Protein AF-A0A4F2E571-F1 (afdb_monomer)

Mean predicted aligned error: 3.96 Å

Sequence (99 aa):
MEQKSDRRLKENITDTAVKALDKINRLRMVAFDFIENKKHEEIGLIAQEAETIVPRIVSRDPENPDGYLHIDYTALVPYLIKAIQELNQKIEKMEKTIA

InterPro domains:
  IPR030392 Intramolecular chaperone auto-processing domain [PF13884] (5-58)
  IPR030392 Intramolecular chaperone auto-processing domain [PS51688] (5-98)

Radius of gyration: 17.76 Å; Cα contacts (8 Å, |Δi|>4): 87; chains: 1; bounding box: 45×32×54 Å

Solvent-accessible surface area (backbone atoms only — not comparable to full-atom values): 6277 Å² total; per-residue (Å²): 132,89,84,85,79,58,69,92,79,59,74,91,87,69,88,75,86,74,61,31,43,63,49,57,72,67,53,66,78,42,62,51,62,43,84,89,77,62,51,76,40,83,70,46,71,54,51,75,67,42,33,80,69,47,48,87,32,45,48,69,43,88,92,38,82,89,53,74,68,41,70,44,69,73,69,43,49,68,40,54,56,46,16,53,53,54,49,50,55,50,50,58,54,49,54,67,72,75,105

Organism: Streptococcus pneumoniae (NCBI:txid1313)

Foldseek 3Di:
DDDDDDPVVDDPDDDDPDPLLVLVVQFDWDWDADPPPRDTDRTDGDLVSNCVRPVVQWDADPVCNVDDIDGNPVVSVVSVVVSVVVVVVVVVVVVVVVD

pLDDT: mean 95.28, std 6.6, range [58.69, 98.69]

Structure (mmCIF, N/CA/C/O backbone):
data_AF-A0A4F2E571-F1
#
_entry.id   AF-A0A4F2E571-F1
#
loop_
_atom_site.group_PDB
_atom_site.id
_atom_site.type_symbol
_atom_site.label_atom_id
_atom_site.label_alt_id
_atom_site.label_comp_id
_atom_site.label_asym_id
_atom_site.label_entity_id
_atom_site.label_seq_id
_atom_site.pdbx_PDB_ins_code
_atom_site.Cartn_x
_atom_site.Cartn_y
_atom_site.Cartn_z
_atom_site.occupancy
_atom_site.B_iso_or_equiv
_atom_site.auth_seq_id
_atom_site.auth_comp_id
_atom_site.auth_asym_id
_atom_site.auth_atom_id
_atom_site.pdbx_PDB_model_num
ATOM 1 N N . MET A 1 1 ? 4.423 17.234 -8.200 1.00 58.69 1 MET A N 1
ATOM 2 C CA . MET A 1 1 ? 3.121 17.878 -8.492 1.00 58.69 1 MET A CA 1
ATOM 3 C C . MET A 1 1 ? 2.358 18.060 -7.192 1.00 58.69 1 MET A C 1
ATOM 5 O O . MET A 1 1 ? 2.439 17.191 -6.334 1.00 58.69 1 MET A O 1
ATOM 9 N N . GLU A 1 2 ? 1.653 19.177 -7.034 1.00 68.25 2 GLU A N 1
ATOM 10 C CA . GLU A 1 2 ? 0.831 19.466 -5.854 1.00 68.25 2 GLU A CA 1
ATOM 11 C C . GLU A 1 2 ? -0.462 18.629 -5.896 1.00 68.25 2 GLU A C 1
ATOM 13 O O . GLU A 1 2 ? -1.282 18.784 -6.803 1.00 68.25 2 GLU A O 1
ATOM 18 N N . GLN A 1 3 ? -0.640 17.706 -4.945 1.00 81.12 3 GLN A N 1
ATOM 19 C CA . GLN A 1 3 ? -1.848 16.879 -4.857 1.00 81.12 3 GLN A CA 1
ATOM 20 C C . GLN A 1 3 ? -2.957 17.643 -4.117 1.00 81.12 3 GLN A C 1
ATOM 22 O O . GLN A 1 3 ? -3.013 17.653 -2.887 1.00 81.12 3 GLN A O 1
ATOM 27 N N . LYS A 1 4 ? -3.860 18.295 -4.858 1.00 92.06 4 LYS A N 1
ATOM 28 C CA . LYS A 1 4 ? -5.021 18.994 -4.279 1.00 92.06 4 LYS A CA 1
ATOM 29 C C . LYS A 1 4 ? -6.064 17.976 -3.790 1.00 92.06 4 LYS A C 1
ATOM 31 O O . LYS A 1 4 ? -6.530 17.149 -4.564 1.00 92.06 4 LYS A O 1
ATOM 36 N N . SER A 1 5 ? -6.452 18.049 -2.513 1.00 93.25 5 SER A N 1
ATOM 37 C CA . SER A 1 5 ? -7.382 17.098 -1.861 1.00 93.25 5 SER A CA 1
ATOM 38 C C . SER A 1 5 ? -8.567 17.789 -1.158 1.00 93.25 5 SER A C 1
ATOM 40 O O . SER A 1 5 ? -9.234 17.196 -0.307 1.00 93.25 5 SER A O 1
ATOM 42 N N . ASP A 1 6 ? -8.840 19.047 -1.512 1.00 96.94 6 ASP A N 1
ATOM 43 C CA . ASP A 1 6 ? -9.920 19.861 -0.944 1.00 96.94 6 ASP A CA 1
ATOM 44 C C . ASP A 1 6 ? -11.303 19.231 -1.199 1.00 96.94 6 ASP A C 1
ATOM 46 O O . ASP A 1 6 ? -11.569 18.709 -2.284 1.00 96.94 6 ASP A O 1
ATOM 50 N N . ARG A 1 7 ? -12.204 19.289 -0.209 1.00 96.81 7 ARG A N 1
ATOM 51 C CA . ARG A 1 7 ? -13.574 18.758 -0.322 1.00 96.81 7 ARG A CA 1
ATOM 52 C C . ARG A 1 7 ? -14.346 19.386 -1.486 1.00 96.81 7 ARG A C 1
ATOM 54 O O . ARG A 1 7 ? -15.169 18.708 -2.084 1.00 96.81 7 ARG A O 1
ATOM 61 N N . ARG A 1 8 ? -14.075 20.649 -1.832 1.00 97.38 8 ARG A N 1
ATOM 62 C CA . ARG A 1 8 ? -14.711 21.368 -2.954 1.00 97.38 8 ARG A CA 1
ATOM 63 C C . ARG A 1 8 ? -14.374 20.775 -4.323 1.00 97.38 8 ARG A C 1
ATOM 65 O O . ARG A 1 8 ? -15.039 21.098 -5.296 1.00 97.38 8 ARG A O 1
ATOM 72 N N . LEU A 1 9 ? -13.351 19.924 -4.394 1.00 97.19 9 LEU A N 1
ATOM 73 C CA . LEU A 1 9 ? -12.924 19.226 -5.605 1.00 97.19 9 LEU A CA 1
ATOM 74 C C . LEU A 1 9 ? -13.454 17.781 -5.663 1.00 97.19 9 LEU A C 1
ATOM 76 O O . LEU A 1 9 ? -12.971 16.992 -6.470 1.00 97.19 9 LEU A O 1
ATOM 80 N N . LYS A 1 10 ? -14.379 17.398 -4.770 1.00 97.06 10 LYS A N 1
ATOM 81 C CA . LYS A 1 10 ? -14.867 16.022 -4.612 1.00 97.06 10 LYS A CA 1
ATOM 82 C C . LYS A 1 10 ? -16.394 15.989 -4.571 1.00 97.06 10 LYS A C 1
ATOM 84 O O . LYS A 1 10 ? -17.020 16.780 -3.872 1.00 97.06 10 LYS A O 1
ATOM 89 N N . GLU A 1 11 ? -16.978 15.017 -5.256 1.00 97.81 11 GLU A N 1
ATOM 90 C CA . GLU A 1 11 ? -18.413 14.716 -5.253 1.00 97.81 11 GLU A CA 1
ATOM 91 C C . GLU A 1 11 ? -18.656 13.244 -4.879 1.00 97.81 11 GLU A C 1
ATOM 93 O O . GLU A 1 11 ? -17.708 12.462 -4.807 1.00 97.81 11 GLU A O 1
ATOM 98 N N . ASN A 1 12 ? -19.911 12.866 -4.599 1.00 97.00 12 ASN A N 1
ATOM 99 C CA . ASN A 1 12 ? -20.312 11.484 -4.276 1.00 97.00 12 ASN A CA 1
ATOM 100 C C . ASN A 1 12 ? -19.500 10.830 -3.131 1.00 97.00 12 ASN A C 1
ATOM 102 O O . ASN A 1 12 ? -19.148 9.651 -3.178 1.00 97.00 12 ASN A O 1
ATOM 106 N N . ILE A 1 13 ? -19.190 11.611 -2.088 1.00 97.75 13 ILE A N 1
ATOM 107 C CA . ILE A 1 13 ? -18.352 11.185 -0.958 1.00 97.75 13 ILE A CA 1
ATOM 108 C C . ILE A 1 13 ? -19.117 10.176 -0.091 1.00 97.75 13 ILE A C 1
ATOM 110 O O . ILE A 1 13 ? -20.087 10.531 0.575 1.00 97.75 13 ILE A O 1
ATOM 114 N N . THR A 1 14 ? -18.647 8.931 -0.084 1.00 97.19 14 THR A N 1
ATOM 115 C CA . THR A 1 14 ? -19.175 7.815 0.714 1.00 97.19 14 THR A CA 1
ATOM 116 C C . THR A 1 14 ? -18.023 6.999 1.304 1.00 97.19 14 THR A C 1
ATOM 118 O O . THR A 1 14 ? -16.876 7.115 0.858 1.00 97.19 14 THR A O 1
ATOM 121 N N . ASP A 1 15 ? -18.314 6.176 2.313 1.00 96.50 15 ASP A N 1
ATOM 122 C CA . ASP A 1 15 ? -17.321 5.264 2.877 1.00 96.50 15 ASP A CA 1
ATOM 123 C C . ASP A 1 15 ? -16.860 4.242 1.835 1.00 96.50 15 ASP A C 1
ATOM 125 O O . ASP A 1 15 ? -17.653 3.621 1.127 1.00 96.50 15 ASP A O 1
ATOM 129 N N . THR A 1 16 ? -15.548 4.028 1.753 1.00 96.12 16 THR A N 1
ATOM 130 C CA . THR A 1 16 ? -14.991 3.074 0.792 1.00 96.12 16 THR A CA 1
ATOM 131 C C . THR A 1 16 ? -15.208 1.622 1.229 1.00 96.12 16 THR A C 1
ATOM 133 O O . THR A 1 16 ? -14.895 1.237 2.362 1.00 96.12 16 THR A O 1
ATOM 136 N N . ALA A 1 17 ? -15.668 0.795 0.286 1.00 96.25 17 ALA A N 1
ATOM 137 C CA . ALA A 1 17 ? -15.868 -0.645 0.456 1.00 96.25 17 ALA A CA 1
ATOM 138 C C . ALA A 1 17 ? -14.564 -1.468 0.437 1.00 96.25 17 ALA A C 1
ATOM 140 O O . ALA A 1 17 ? -14.596 -2.672 0.700 1.00 96.25 17 ALA A O 1
ATOM 141 N N . VAL A 1 18 ? -13.419 -0.844 0.128 1.00 96.75 18 VAL A N 1
ATOM 142 C CA . VAL A 1 18 ? -12.103 -1.503 0.140 1.00 96.75 18 VAL A CA 1
ATOM 143 C C . VAL A 1 18 ? -11.862 -2.155 1.504 1.00 96.75 18 VAL A C 1
ATOM 145 O O . VAL A 1 18 ? -12.103 -1.534 2.530 1.00 96.75 18 VAL A O 1
ATOM 148 N N . LYS A 1 19 ? -11.370 -3.396 1.526 1.00 97.88 19 LYS A N 1
ATOM 149 C CA . LYS A 1 19 ? -10.887 -4.067 2.743 1.00 97.88 19 LYS A CA 1
ATOM 150 C C . LYS A 1 19 ? -9.372 -3.933 2.786 1.00 97.88 19 LYS A C 1
ATOM 152 O O . LYS A 1 19 ? -8.659 -4.726 2.175 1.00 97.88 19 LYS A O 1
ATOM 157 N N . ALA A 1 20 ? -8.888 -2.848 3.382 1.00 98.06 20 ALA A N 1
ATOM 158 C CA . ALA A 1 20 ? -7.487 -2.470 3.239 1.00 98.06 20 ALA A CA 1
ATOM 159 C C . ALA A 1 20 ? -6.559 -3.381 4.047 1.00 98.06 20 ALA A C 1
ATOM 161 O O . ALA A 1 20 ? -5.528 -3.790 3.526 1.00 98.06 20 ALA A O 1
ATOM 162 N N . LEU A 1 21 ? -6.953 -3.770 5.260 1.00 98.56 21 LEU A N 1
ATOM 163 C CA . LEU A 1 21 ? -6.200 -4.705 6.091 1.00 98.56 21 LEU A CA 1
ATOM 164 C C . LEU A 1 21 ? -6.039 -6.065 5.403 1.00 98.56 21 LEU A C 1
ATOM 166 O O . LEU A 1 21 ? -4.951 -6.626 5.424 1.00 98.56 21 LEU A O 1
ATOM 170 N N . ASP A 1 22 ? -7.088 -6.568 4.742 1.00 98.25 22 ASP A N 1
ATOM 171 C CA . ASP A 1 22 ? -7.010 -7.806 3.948 1.00 98.25 22 ASP A CA 1
ATOM 172 C C . ASP A 1 22 ? -5.983 -7.688 2.815 1.00 98.25 22 ASP A C 1
ATOM 174 O O . ASP A 1 22 ? -5.113 -8.542 2.661 1.00 98.25 22 ASP A O 1
ATOM 178 N N . LYS A 1 23 ? -6.032 -6.587 2.055 1.00 97.94 23 LYS A N 1
ATOM 179 C CA . LYS A 1 23 ? -5.071 -6.336 0.975 1.00 97.94 23 LYS A CA 1
ATOM 180 C C . LYS A 1 23 ? -3.637 -6.243 1.489 1.00 97.94 23 LYS A C 1
ATOM 182 O O . LYS A 1 23 ? -2.769 -6.902 0.931 1.00 97.94 23 LYS A O 1
ATOM 187 N N . ILE A 1 24 ? -3.395 -5.459 2.540 1.00 97.62 24 ILE A N 1
ATOM 188 C CA . ILE A 1 24 ? -2.052 -5.273 3.101 1.00 97.62 24 ILE A CA 1
ATOM 189 C C . ILE A 1 24 ? -1.503 -6.591 3.659 1.00 97.62 24 ILE A C 1
ATOM 191 O O . ILE A 1 24 ? -0.360 -6.925 3.378 1.00 97.62 24 ILE A O 1
ATOM 195 N N . ASN A 1 25 ? -2.322 -7.392 4.345 1.00 98.19 25 ASN A N 1
ATOM 196 C CA . ASN A 1 25 ? -1.892 -8.687 4.886 1.00 98.19 25 ASN A CA 1
ATOM 197 C C . ASN A 1 25 ? -1.530 -9.721 3.811 1.00 98.19 25 ASN A C 1
ATOM 199 O O . ASN A 1 25 ? -0.821 -10.682 4.100 1.00 98.19 25 ASN A O 1
ATOM 203 N N . ARG A 1 2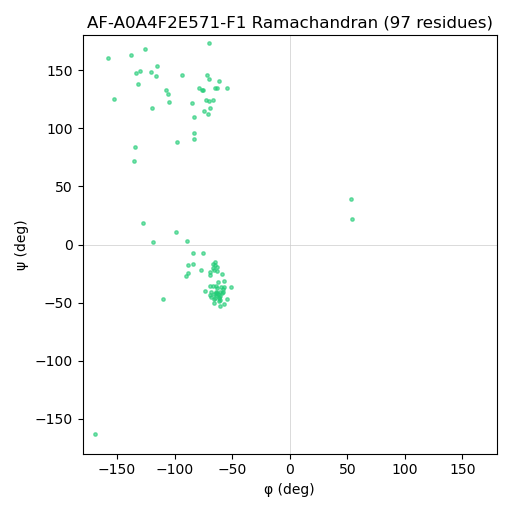6 ? -2.034 -9.560 2.584 1.00 98.25 26 ARG A N 1
ATOM 204 C CA . ARG A 1 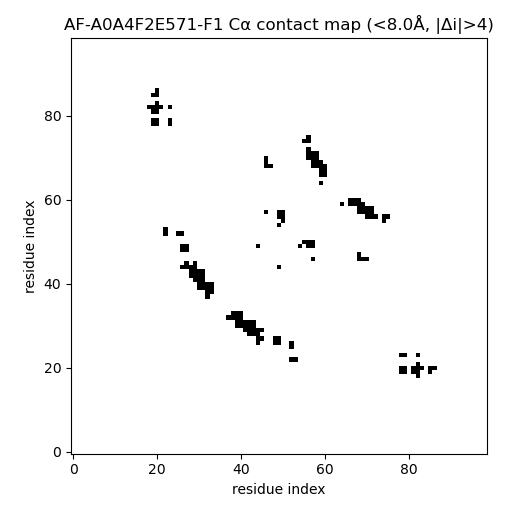26 ? -1.708 -10.439 1.456 1.00 98.25 26 ARG A CA 1
ATOM 205 C C . ARG A 1 26 ? -0.411 -10.046 0.751 1.00 98.25 26 ARG A C 1
ATOM 207 O O . ARG A 1 26 ? 0.106 -10.855 -0.014 1.00 98.25 26 ARG A O 1
ATOM 214 N N . LEU A 1 27 ? 0.093 -8.826 0.958 1.00 98.06 27 LEU A N 1
ATOM 215 C CA . LEU A 1 27 ? 1.352 -8.386 0.361 1.00 98.06 27 LEU A CA 1
ATOM 216 C C . LEU A 1 27 ? 2.514 -9.130 1.022 1.00 98.06 27 LEU A C 1
ATOM 218 O O . LEU A 1 27 ? 2.699 -9.071 2.238 1.00 98.06 27 LEU A O 1
ATOM 222 N N . ARG A 1 28 ? 3.316 -9.824 0.213 1.00 98.19 28 ARG A N 1
ATOM 223 C CA . ARG A 1 28 ? 4.510 -10.515 0.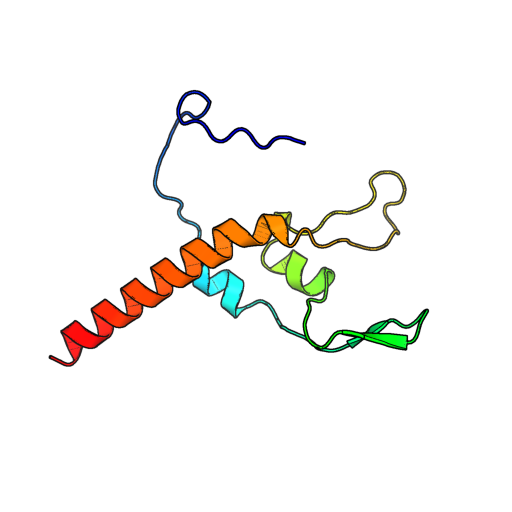694 1.00 98.19 28 ARG A CA 1
ATOM 224 C C . ARG A 1 28 ? 5.674 -9.534 0.785 1.00 98.19 28 ARG A C 1
ATOM 226 O O . ARG A 1 28 ? 6.205 -9.105 -0.235 1.00 98.19 28 ARG A O 1
ATOM 233 N N . MET A 1 29 ? 6.078 -9.215 2.011 1.00 97.81 29 MET A N 1
ATOM 234 C CA . MET A 1 29 ? 7.291 -8.437 2.262 1.00 97.81 29 MET A CA 1
ATOM 235 C C . MET A 1 29 ? 8.522 -9.324 2.072 1.00 97.81 29 MET A C 1
ATOM 237 O O . MET A 1 29 ? 8.563 -10.448 2.579 1.00 97.81 29 MET A O 1
ATOM 241 N N . VAL A 1 30 ? 9.514 -8.825 1.341 1.00 98.62 30 VAL A N 1
ATOM 242 C CA . VAL A 1 30 ? 10.749 -9.552 1.030 1.00 98.62 30 VAL A CA 1
ATOM 243 C C . VAL A 1 30 ? 11.973 -8.672 1.251 1.00 98.62 30 VAL A C 1
ATOM 245 O O . VAL A 1 30 ? 11.915 -7.469 1.009 1.00 98.62 30 VAL A O 1
ATOM 248 N N . ALA A 1 31 ? 13.076 -9.290 1.666 1.00 98.69 31 ALA A N 1
ATOM 249 C CA . ALA A 1 31 ? 14.414 -8.727 1.533 1.00 98.69 31 ALA A CA 1
ATOM 250 C C . ALA A 1 31 ? 15.038 -9.248 0.232 1.00 98.69 31 ALA A C 1
ATOM 252 O O . ALA A 1 31 ? 14.759 -10.383 -0.174 1.00 98.69 31 ALA A O 1
ATOM 253 N N . PHE A 1 32 ? 15.856 -8.444 -0.437 1.00 98.50 32 PHE A N 1
ATOM 254 C CA . PHE A 1 32 ? 16.494 -8.840 -1.691 1.00 98.50 32 PHE A CA 1
ATOM 255 C C . PHE A 1 32 ? 17.756 -8.031 -1.977 1.00 98.50 32 PHE A C 1
ATOM 257 O O . PHE A 1 32 ? 17.935 -6.926 -1.475 1.00 98.50 32 PHE A O 1
ATOM 264 N N . ASP A 1 33 ? 18.597 -8.574 -2.854 1.00 98.50 33 ASP A N 1
ATOM 265 C CA . ASP A 1 33 ? 19.727 -7.858 -3.435 1.00 98.50 33 ASP A CA 1
ATOM 266 C C . ASP A 1 33 ? 19.424 -7.529 -4.892 1.00 98.50 33 ASP A C 1
ATOM 268 O O . ASP A 1 33 ? 19.018 -8.397 -5.673 1.00 98.50 33 ASP A O 1
ATOM 272 N N . PHE A 1 34 ? 19.670 -6.288 -5.296 1.00 98.12 34 PHE A N 1
ATOM 273 C CA . PHE A 1 34 ? 19.614 -5.935 -6.709 1.00 98.12 34 PHE A CA 1
ATOM 274 C C . PHE A 1 34 ? 20.708 -6.669 -7.493 1.00 98.12 34 PHE A C 1
ATOM 276 O O . PHE A 1 34 ? 21.877 -6.693 -7.105 1.00 98.12 34 PHE A O 1
ATOM 283 N N . ILE A 1 35 ? 20.348 -7.243 -8.646 1.00 97.62 35 ILE A N 1
ATOM 284 C CA . ILE A 1 35 ? 21.294 -8.003 -9.476 1.00 97.62 35 ILE A CA 1
ATOM 285 C C . ILE A 1 35 ? 22.440 -7.109 -9.969 1.00 97.62 35 ILE A C 1
ATOM 287 O O . ILE A 1 35 ? 23.588 -7.552 -9.922 1.00 97.62 35 ILE A O 1
ATOM 291 N N . GLU A 1 36 ? 22.118 -5.883 -10.400 1.00 96.94 36 GLU A N 1
ATOM 292 C CA . GLU A 1 36 ? 23.031 -4.940 -11.062 1.00 96.94 36 GLU A CA 1
ATOM 293 C C . GLU A 1 36 ? 24.158 -4.450 -10.146 1.00 96.94 36 GLU A C 1
ATOM 295 O O . GLU A 1 36 ? 25.327 -4.515 -10.515 1.00 96.94 36 GLU A O 1
ATOM 300 N N . ASN A 1 37 ? 23.821 -3.981 -8.944 1.00 97.38 37 ASN A N 1
ATOM 301 C CA . ASN A 1 37 ? 24.770 -3.309 -8.051 1.00 97.38 37 ASN A CA 1
ATOM 302 C C . ASN A 1 37 ? 24.971 -4.031 -6.710 1.00 97.38 37 ASN A C 1
ATOM 304 O O . ASN A 1 37 ? 25.704 -3.527 -5.863 1.00 97.38 37 ASN A O 1
ATOM 308 N N . LYS A 1 38 ? 24.326 -5.190 -6.507 1.00 97.81 38 LYS A N 1
ATOM 309 C CA . LYS A 1 38 ? 24.345 -5.956 -5.246 1.00 97.81 38 LYS A CA 1
ATOM 310 C C . LYS A 1 38 ? 23.928 -5.134 -4.026 1.00 97.81 38 LYS A C 1
ATOM 312 O O . LYS A 1 38 ? 24.269 -5.484 -2.901 1.00 97.81 38 LYS A O 1
ATOM 317 N N . LYS A 1 39 ? 23.192 -4.039 -4.240 1.00 98.31 39 LYS A N 1
ATOM 318 C CA . LYS A 1 39 ? 22.622 -3.249 -3.157 1.00 98.31 39 LYS A CA 1
ATOM 319 C C . LYS A 1 39 ? 21.571 -4.098 -2.452 1.00 98.31 39 LYS A C 1
ATOM 321 O O . LYS A 1 39 ? 20.629 -4.558 -3.099 1.00 98.31 39 LYS A O 1
ATOM 326 N N . HIS A 1 40 ? 21.750 -4.258 -1.148 1.00 98.31 40 HIS A N 1
ATOM 327 C CA . HIS A 1 40 ? 20.793 -4.928 -0.286 1.00 98.31 40 HIS A CA 1
ATOM 328 C C . HIS A 1 40 ? 19.624 -4.000 0.059 1.00 98.31 40 HIS A C 1
ATOM 330 O O . HIS A 1 40 ? 19.836 -2.840 0.420 1.00 98.31 40 HIS A O 1
ATOM 336 N N . GLU A 1 41 ? 18.407 -4.527 -0.030 1.00 98.19 41 GLU A N 1
ATOM 337 C CA . GLU A 1 41 ? 17.192 -3.936 0.518 1.00 98.19 41 GLU A CA 1
ATOM 338 C C . GLU A 1 41 ? 16.586 -4.903 1.537 1.00 98.19 41 GLU A C 1
ATOM 340 O O . GLU A 1 41 ? 16.169 -6.013 1.202 1.00 98.19 41 GLU A O 1
ATOM 345 N N . GLU A 1 42 ? 16.507 -4.453 2.787 1.00 98.38 42 GLU A N 1
ATOM 346 C CA . GLU A 1 42 ? 15.994 -5.241 3.917 1.00 98.38 42 GLU A CA 1
ATOM 347 C C . GLU A 1 42 ? 14.483 -5.484 3.824 1.00 98.38 42 GLU A C 1
ATOM 349 O O . GLU A 1 42 ? 13.947 -6.437 4.391 1.00 98.38 42 GLU A O 1
ATOM 354 N N . ILE A 1 43 ? 13.763 -4.590 3.142 1.00 97.81 43 ILE A N 1
ATOM 355 C CA . ILE A 1 43 ? 12.310 -4.654 3.059 1.00 97.81 43 ILE A CA 1
ATOM 356 C C . ILE A 1 43 ? 11.786 -4.008 1.779 1.00 97.81 43 ILE A C 1
ATOM 358 O O . ILE A 1 43 ? 12.005 -2.832 1.497 1.00 97.81 43 ILE A O 1
ATOM 362 N N . GLY A 1 44 ? 11.013 -4.778 1.024 1.00 97.44 44 GLY A N 1
ATOM 363 C CA . GLY A 1 44 ? 10.301 -4.300 -0.147 1.00 97.44 44 GLY A CA 1
ATOM 364 C C . GLY A 1 44 ? 9.295 -5.319 -0.664 1.00 97.44 44 GLY A C 1
ATOM 365 O O . GLY A 1 44 ? 8.892 -6.246 0.042 1.00 97.44 44 GLY A O 1
ATOM 366 N N . LEU A 1 45 ? 8.868 -5.108 -1.904 1.00 98.19 45 LEU A N 1
ATOM 367 C CA . LEU A 1 45 ? 7.848 -5.894 -2.588 1.00 98.19 45 LEU A CA 1
ATOM 368 C C . LEU A 1 45 ? 8.348 -6.331 -3.965 1.00 98.19 45 LEU A C 1
ATOM 370 O O . LEU A 1 45 ? 9.069 -5.595 -4.638 1.00 98.19 45 LEU A O 1
ATOM 374 N N . ILE A 1 46 ? 7.874 -7.489 -4.422 1.00 98.31 46 ILE A N 1
ATOM 375 C CA . ILE A 1 46 ? 7.963 -7.881 -5.831 1.00 98.31 46 ILE A CA 1
ATOM 376 C C . ILE A 1 46 ? 6.769 -7.274 -6.572 1.00 98.31 46 ILE A C 1
ATOM 378 O O . ILE A 1 46 ? 5.617 -7.547 -6.230 1.00 98.31 46 ILE A O 1
ATOM 382 N N . ALA A 1 47 ? 7.031 -6.455 -7.594 1.00 98.00 47 ALA A N 1
ATOM 383 C CA . ALA A 1 47 ? 5.992 -5.704 -8.302 1.00 98.00 47 ALA A CA 1
ATOM 384 C C . ALA A 1 47 ? 4.912 -6.610 -8.911 1.00 98.00 47 ALA A C 1
ATOM 386 O O . ALA A 1 47 ? 3.728 -6.316 -8.792 1.00 98.00 47 ALA A O 1
ATOM 387 N N . GLN A 1 48 ? 5.306 -7.747 -9.485 1.00 98.06 48 GLN A N 1
ATOM 388 C CA . GLN A 1 48 ? 4.394 -8.728 -10.073 1.00 98.06 48 GLN A CA 1
ATOM 389 C C . GLN A 1 48 ? 3.466 -9.343 -9.017 1.00 98.06 48 GLN A C 1
ATOM 391 O O . GLN A 1 48 ? 2.276 -9.510 -9.266 1.00 98.06 48 GLN A O 1
ATOM 396 N N . GLU A 1 49 ? 3.979 -9.646 -7.821 1.00 98.44 49 GLU A N 1
ATOM 397 C CA . GLU A 1 49 ? 3.162 -10.176 -6.722 1.00 98.44 49 GLU A CA 1
ATOM 398 C C . GLU A 1 49 ? 2.183 -9.106 -6.214 1.00 98.44 49 GLU A C 1
ATOM 400 O O . GLU A 1 49 ? 0.988 -9.373 -6.057 1.00 98.44 49 GLU A O 1
ATOM 405 N N . ALA A 1 50 ? 2.668 -7.874 -6.029 1.00 98.06 50 ALA A N 1
ATOM 406 C CA . ALA A 1 50 ? 1.864 -6.748 -5.568 1.00 98.06 50 ALA A CA 1
ATOM 407 C C . ALA A 1 50 ? 0.751 -6.361 -6.561 1.00 98.06 50 ALA A C 1
ATOM 409 O O . ALA A 1 50 ? -0.361 -6.031 -6.134 1.00 98.06 50 ALA A O 1
ATOM 410 N N . GLU A 1 51 ? 1.007 -6.460 -7.871 1.00 97.38 51 GLU A N 1
ATOM 411 C CA . GLU A 1 51 ? 0.035 -6.182 -8.937 1.00 97.38 51 GLU A CA 1
ATOM 412 C C . GLU A 1 51 ? -1.213 -7.066 -8.804 1.00 97.38 51 GLU A C 1
ATOM 414 O O . GLU A 1 51 ? -2.330 -6.580 -8.961 1.00 97.38 51 GLU A O 1
ATOM 419 N N . THR A 1 52 ? -1.061 -8.335 -8.408 1.00 98.06 52 THR A N 1
ATOM 420 C CA . THR A 1 52 ? -2.206 -9.251 -8.225 1.00 98.06 52 THR A CA 1
ATOM 421 C C . THR A 1 52 ? -3.133 -8.861 -7.063 1.00 98.06 52 THR A C 1
ATOM 423 O O . THR A 1 52 ? -4.270 -9.336 -6.979 1.00 98.06 52 THR A O 1
ATOM 426 N N . ILE A 1 53 ? -2.676 -7.993 -6.154 1.00 97.75 53 ILE A N 1
ATOM 427 C CA . ILE A 1 53 ? -3.382 -7.631 -4.916 1.00 97.75 53 ILE A CA 1
ATOM 428 C C . ILE A 1 53 ? -3.898 -6.191 -4.986 1.00 97.75 53 ILE A C 1
ATOM 430 O O . ILE A 1 53 ? -5.066 -5.920 -4.658 1.00 97.75 53 ILE A O 1
ATOM 434 N N . VAL A 1 54 ? -3.046 -5.259 -5.418 1.00 96.94 54 VAL A N 1
ATOM 435 C CA . VAL A 1 54 ? -3.359 -3.831 -5.547 1.00 96.94 54 VAL A CA 1
ATOM 436 C C . VAL A 1 54 ? -2.842 -3.297 -6.893 1.00 96.94 54 VAL A C 1
ATOM 438 O O . VAL A 1 54 ? -1.906 -2.507 -6.908 1.00 96.94 54 VAL A O 1
ATOM 441 N N . PRO A 1 55 ? -3.469 -3.646 -8.036 1.00 96.12 55 PRO A N 1
ATOM 442 C CA . PRO A 1 55 ? -2.932 -3.337 -9.369 1.00 96.12 55 PRO A CA 1
ATOM 443 C C . PRO A 1 55 ? -2.549 -1.866 -9.572 1.00 96.12 55 PRO A C 1
ATOM 445 O O . PRO A 1 55 ? -1.547 -1.550 -10.195 1.00 96.12 55 PRO A O 1
ATOM 448 N N . ARG A 1 56 ? -3.325 -0.947 -8.984 1.00 94.81 56 ARG A N 1
ATOM 449 C CA . ARG A 1 56 ? -3.153 0.504 -9.132 1.00 94.81 56 ARG A CA 1
ATOM 450 C C . ARG A 1 56 ? -1.823 1.051 -8.589 1.00 94.81 56 ARG A C 1
ATOM 452 O O . ARG A 1 56 ? -1.464 2.165 -8.953 1.00 94.81 56 ARG A O 1
ATOM 459 N N . ILE A 1 57 ? -1.122 0.331 -7.710 1.00 96.00 57 ILE A N 1
ATOM 460 C CA . ILE A 1 57 ? 0.188 0.787 -7.212 1.00 96.00 57 ILE A CA 1
ATOM 461 C C . ILE A 1 57 ? 1.325 0.413 -8.160 1.00 96.00 57 ILE A C 1
ATOM 463 O O . ILE A 1 57 ? 2.453 0.816 -7.913 1.00 96.00 57 ILE A O 1
ATOM 467 N N . VAL A 1 58 ? 1.055 -0.381 -9.198 1.00 97.00 58 VAL A N 1
ATOM 468 C CA . VAL A 1 58 ? 2.066 -0.837 -10.145 1.00 97.00 58 VAL A CA 1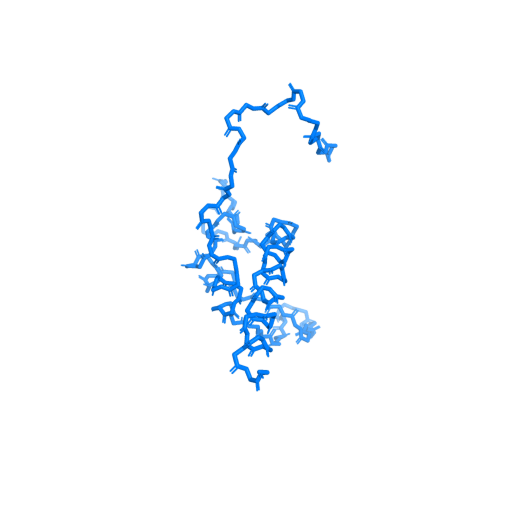
ATOM 469 C C . VAL A 1 58 ? 1.907 -0.079 -11.455 1.00 97.00 58 VAL A C 1
ATOM 471 O O . VAL A 1 58 ? 0.809 0.010 -12.005 1.00 97.00 58 VAL A O 1
ATOM 474 N N . SER A 1 59 ? 3.005 0.480 -11.951 1.00 95.06 59 SER A N 1
ATOM 475 C CA . SER A 1 59 ? 3.068 1.145 -13.248 1.00 95.06 59 SER A CA 1
ATOM 476 C C . SER A 1 59 ? 3.991 0.401 -14.209 1.00 95.06 59 SER A C 1
ATOM 478 O O . SER A 1 59 ? 4.914 -0.315 -13.811 1.00 95.06 59 SER A O 1
ATOM 480 N N . ARG A 1 60 ? 3.698 0.579 -15.497 1.00 94.19 60 ARG A N 1
ATOM 481 C CA . ARG A 1 60 ? 4.458 0.073 -16.642 1.00 94.19 60 ARG A CA 1
ATOM 482 C C . ARG A 1 60 ? 4.902 1.264 -17.471 1.00 94.19 60 ARG A C 1
ATOM 484 O O . ARG A 1 60 ? 4.181 2.262 -17.521 1.00 94.19 60 ARG A O 1
ATOM 491 N N . ASP A 1 61 ? 6.051 1.147 -18.117 1.00 91.31 61 ASP A N 1
ATOM 492 C CA . ASP A 1 61 ? 6.453 2.111 -19.131 1.00 91.31 61 ASP A CA 1
ATOM 493 C C . ASP A 1 61 ? 5.530 1.954 -20.358 1.00 91.31 61 ASP A C 1
ATOM 495 O O . ASP A 1 61 ? 5.483 0.872 -20.949 1.00 91.31 61 ASP A O 1
ATOM 499 N N . PRO A 1 62 ? 4.744 2.982 -20.730 1.00 89.38 62 PRO A N 1
ATOM 500 C CA . PRO A 1 62 ? 3.851 2.897 -21.880 1.00 89.38 62 PRO A CA 1
ATOM 501 C C . PRO A 1 62 ? 4.599 2.849 -23.220 1.00 89.38 62 PRO A C 1
ATOM 503 O O . PRO A 1 62 ? 4.036 2.356 -24.196 1.00 89.38 62 PRO A O 1
ATOM 506 N N . GLU A 1 63 ? 5.837 3.345 -23.284 1.00 93.69 63 GLU A N 1
ATOM 507 C CA . GLU A 1 63 ? 6.668 3.326 -24.495 1.00 93.69 63 GLU A CA 1
ATOM 508 C C . GLU A 1 63 ? 7.497 2.039 -24.602 1.00 93.69 63 GLU A C 1
ATOM 510 O O . GLU A 1 63 ? 7.937 1.671 -25.692 1.00 93.69 63 GLU A O 1
ATOM 515 N N . ASN A 1 64 ? 7.654 1.313 -23.490 1.00 94.06 64 ASN A N 1
ATOM 516 C CA . ASN A 1 64 ? 8.328 0.021 -23.432 1.00 94.06 64 ASN A CA 1
ATOM 517 C C . ASN A 1 64 ? 7.515 -1.002 -22.611 1.00 94.06 64 ASN A C 1
ATOM 519 O O . ASN A 1 64 ? 7.803 -1.215 -21.429 1.00 94.06 64 ASN A O 1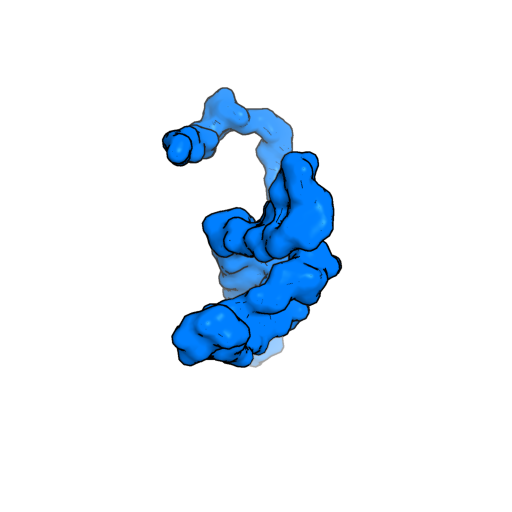
ATOM 523 N N . PRO A 1 65 ? 6.521 -1.675 -23.225 1.00 86.25 65 PRO A N 1
ATOM 524 C CA . PRO A 1 65 ? 5.667 -2.648 -22.537 1.00 86.25 65 PRO A CA 1
ATOM 525 C C . PRO A 1 65 ? 6.416 -3.827 -21.895 1.00 86.25 65 PRO A C 1
ATOM 527 O O . PRO A 1 65 ? 5.920 -4.396 -20.919 1.00 86.25 65 PRO A O 1
ATOM 530 N N . ASP A 1 66 ? 7.601 -4.164 -22.416 1.00 89.88 66 ASP A N 1
ATOM 531 C CA . ASP A 1 66 ? 8.489 -5.215 -21.899 1.00 89.88 66 ASP A CA 1
ATOM 532 C C . ASP A 1 66 ? 9.476 -4.693 -20.830 1.00 89.88 66 ASP A C 1
ATOM 534 O O . ASP A 1 66 ? 10.330 -5.433 -20.335 1.00 89.88 66 ASP A O 1
ATOM 538 N N . GLY A 1 67 ? 9.378 -3.411 -20.465 1.00 93.56 67 GLY A N 1
ATOM 539 C CA . GLY A 1 67 ? 10.191 -2.770 -19.439 1.00 93.56 67 GLY A CA 1
ATOM 540 C C . GLY A 1 67 ? 9.879 -3.235 -18.013 1.00 93.56 67 GLY A C 1
ATOM 541 O O . GLY A 1 67 ? 8.929 -3.972 -17.737 1.00 93.56 67 GLY A O 1
ATOM 542 N N . TYR A 1 68 ? 10.697 -2.778 -17.062 1.00 94.94 68 TYR A N 1
ATOM 543 C CA . TYR A 1 68 ? 10.51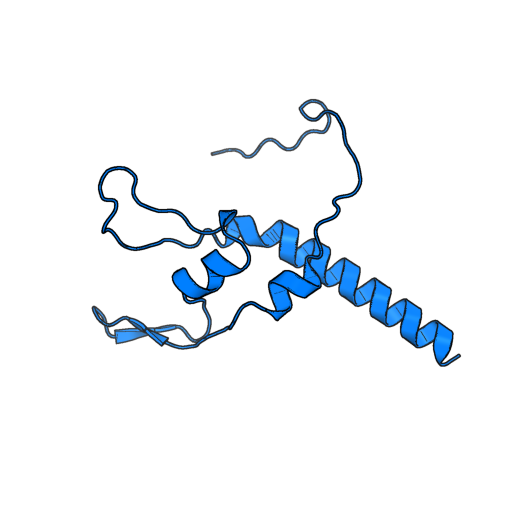9 -3.119 -15.652 1.00 94.94 68 TYR A CA 1
ATOM 544 C C . TYR A 1 68 ? 9.283 -2.448 -15.044 1.00 94.94 68 TYR A C 1
ATOM 546 O O . TYR A 1 68 ? 8.990 -1.279 -15.294 1.00 94.94 68 TYR A O 1
ATOM 554 N N . LEU A 1 69 ? 8.594 -3.187 -14.174 1.00 97.06 69 LEU A N 1
ATOM 555 C CA . LEU A 1 69 ? 7.493 -2.659 -13.372 1.00 97.06 69 LEU A CA 1
ATOM 556 C C . LEU A 1 69 ? 8.012 -1.732 -12.273 1.00 97.06 69 LEU A C 1
ATOM 558 O O . LEU A 1 69 ? 9.054 -1.995 -11.672 1.00 97.06 69 LEU A O 1
ATOM 562 N N . HIS A 1 70 ? 7.239 -0.697 -11.961 1.00 95.62 70 HIS A N 1
ATOM 563 C CA . HIS A 1 70 ? 7.495 0.195 -10.834 1.00 95.62 70 HIS A CA 1
ATOM 564 C C . HIS A 1 70 ? 6.378 0.113 -9.803 1.00 95.62 70 HIS A C 1
ATOM 566 O O . HIS A 1 70 ? 5.214 -0.034 -10.160 1.00 95.62 70 HIS A O 1
ATOM 572 N N . ILE A 1 71 ? 6.732 0.243 -8.524 1.00 96.75 71 ILE A N 1
ATOM 573 C CA . ILE A 1 71 ? 5.766 0.348 -7.426 1.00 96.75 71 ILE A CA 1
ATOM 574 C C . ILE A 1 71 ? 5.710 1.802 -6.952 1.00 96.75 71 ILE A C 1
ATOM 576 O O . ILE A 1 71 ? 6.712 2.355 -6.499 1.00 96.75 71 ILE A O 1
ATOM 580 N N . ASP A 1 72 ? 4.523 2.401 -6.989 1.00 95.94 72 ASP A N 1
ATOM 581 C CA . ASP A 1 72 ? 4.211 3.650 -6.301 1.00 95.94 72 ASP A CA 1
ATOM 582 C C . ASP A 1 72 ? 3.853 3.362 -4.836 1.00 95.94 72 ASP A C 1
ATOM 584 O O . ASP A 1 72 ? 2.695 3.142 -4.466 1.00 95.94 72 ASP A O 1
ATOM 588 N N . TYR A 1 73 ? 4.868 3.392 -3.972 1.00 95.25 73 TYR A N 1
ATOM 589 C CA . TYR A 1 73 ? 4.678 3.250 -2.528 1.00 95.25 73 TYR A CA 1
ATOM 590 C C . TYR A 1 73 ? 3.842 4.389 -1.917 1.00 95.25 73 TYR A C 1
ATOM 592 O O . TYR A 1 73 ? 3.208 4.189 -0.881 1.00 95.25 73 TYR A O 1
ATOM 600 N N . THR A 1 74 ? 3.756 5.563 -2.554 1.00 95.12 74 THR A N 1
ATOM 601 C CA . THR A 1 74 ? 2.898 6.659 -2.070 1.00 95.12 74 THR A CA 1
ATOM 602 C C . THR A 1 74 ? 1.422 6.296 -2.226 1.00 95.12 74 THR A C 1
ATOM 604 O O . THR A 1 74 ? 0.610 6.592 -1.345 1.00 95.12 74 THR A O 1
ATOM 607 N N . ALA A 1 75 ? 1.064 5.575 -3.293 1.00 94.75 75 ALA A N 1
ATOM 608 C CA . ALA A 1 75 ? -0.294 5.081 -3.505 1.00 94.75 75 ALA A CA 1
ATOM 609 C C . ALA A 1 75 ? -0.745 4.043 -2.455 1.00 94.75 75 ALA A C 1
ATOM 611 O O . ALA A 1 75 ? -1.951 3.830 -2.298 1.00 94.75 75 ALA A O 1
ATOM 612 N N . LEU A 1 76 ? 0.180 3.432 -1.700 1.00 95.81 76 LEU A N 1
ATOM 613 C CA . LEU A 1 76 ? -0.145 2.536 -0.583 1.00 95.81 76 LEU A CA 1
ATOM 614 C C . LEU A 1 76 ? -0.574 3.279 0.689 1.00 95.81 76 LEU A C 1
ATOM 616 O O . LEU A 1 76 ? -1.285 2.697 1.506 1.00 95.81 76 LEU A O 1
ATOM 620 N N . VAL A 1 77 ? -0.214 4.555 0.868 1.00 96.69 77 VAL A N 1
ATOM 621 C CA . VAL A 1 77 ? -0.466 5.294 2.121 1.00 96.69 77 VAL A CA 1
ATOM 622 C C . VA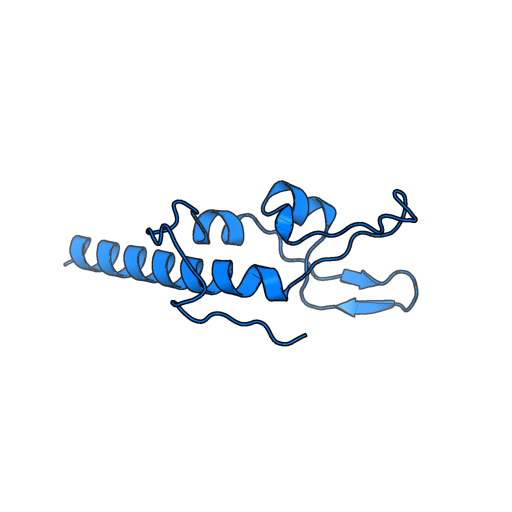L A 1 77 ? -1.949 5.278 2.543 1.00 96.69 77 VAL A C 1
ATOM 624 O O . VAL A 1 77 ? -2.221 4.936 3.696 1.00 96.69 77 VAL A O 1
ATOM 627 N N . PRO A 1 78 ? -2.941 5.536 1.662 1.00 96.50 78 PRO A N 1
ATOM 628 C CA . PRO A 1 78 ? -4.354 5.435 2.040 1.00 96.50 78 PRO A CA 1
ATOM 629 C C . PRO A 1 78 ? -4.786 4.021 2.461 1.00 96.50 78 PRO A C 1
ATOM 631 O O . PRO A 1 78 ? -5.645 3.878 3.333 1.00 96.50 78 PRO A O 1
ATOM 634 N N . TYR A 1 79 ? -4.191 2.974 1.874 1.00 97.62 79 TYR A N 1
ATOM 635 C CA . TYR A 1 79 ? -4.455 1.588 2.271 1.00 97.62 79 TYR A CA 1
ATOM 636 C C . TYR A 1 79 ? -3.892 1.305 3.662 1.00 97.62 79 TYR A C 1
ATOM 638 O O . TYR A 1 79 ? -4.594 0.722 4.480 1.00 97.62 79 TYR A O 1
ATOM 646 N N . LEU A 1 80 ? -2.673 1.762 3.958 1.00 98.00 80 LEU A N 1
ATOM 647 C CA . LEU A 1 80 ? -2.058 1.596 5.277 1.00 98.00 80 LEU A CA 1
ATOM 648 C C . LEU A 1 80 ? -2.875 2.296 6.373 1.00 98.00 80 LEU A C 1
ATOM 650 O O . LEU A 1 80 ? -3.174 1.682 7.395 1.00 98.00 80 LEU A O 1
ATOM 654 N N . ILE A 1 81 ? -3.318 3.537 6.132 1.00 98.38 81 ILE A N 1
ATOM 655 C CA . ILE A 1 81 ? -4.179 4.281 7.069 1.00 98.38 81 ILE A CA 1
ATOM 656 C C . ILE A 1 81 ? -5.463 3.493 7.358 1.00 98.38 81 ILE A C 1
ATOM 658 O O . ILE A 1 81 ? -5.801 3.250 8.517 1.00 98.38 81 ILE A O 1
ATOM 662 N N . LYS A 1 82 ? -6.170 3.055 6.309 1.00 98.44 82 LYS A N 1
ATOM 663 C CA . LYS A 1 82 ? -7.421 2.305 6.469 1.00 98.44 82 LYS A CA 1
ATOM 664 C C . LYS A 1 82 ? -7.197 0.933 7.111 1.00 98.44 82 LYS A C 1
ATOM 666 O O . LYS A 1 82 ? -8.023 0.506 7.908 1.00 98.44 82 LYS A O 1
ATOM 671 N N . ALA A 1 83 ? -6.087 0.259 6.816 1.00 98.62 83 ALA A N 1
ATOM 672 C CA . ALA A 1 83 ? -5.740 -1.020 7.428 1.00 98.62 83 ALA A CA 1
ATOM 673 C C . ALA A 1 83 ? -5.536 -0.889 8.945 1.00 98.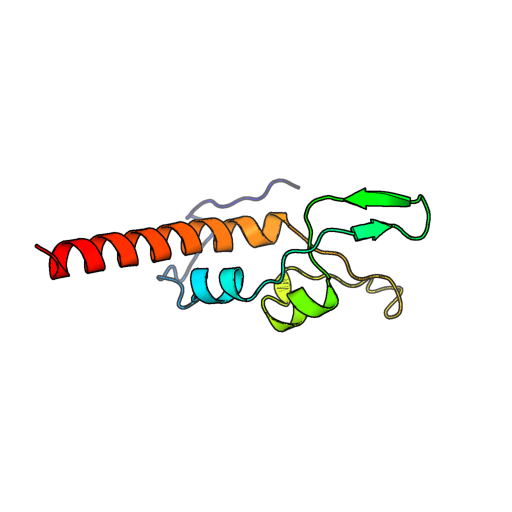62 83 ALA A C 1
ATOM 675 O O . ALA A 1 83 ? -6.044 -1.719 9.695 1.00 98.62 83 ALA A O 1
ATOM 676 N N . ILE A 1 84 ? -4.865 0.174 9.402 1.00 98.69 84 ILE A N 1
ATOM 677 C CA . ILE A 1 84 ? -4.694 0.471 10.834 1.00 98.69 84 ILE A CA 1
ATOM 678 C C . ILE A 1 84 ? -6.050 0.749 11.495 1.00 98.69 84 ILE A C 1
ATOM 680 O O . ILE A 1 84 ? -6.326 0.219 12.569 1.00 98.69 84 ILE A O 1
ATOM 684 N N . GLN A 1 85 ? -6.925 1.524 10.847 1.00 98.50 85 GLN A N 1
ATOM 685 C CA . GLN A 1 85 ? -8.281 1.780 11.351 1.00 98.50 85 GLN A CA 1
ATOM 686 C C . GLN A 1 85 ? -9.104 0.487 11.469 1.00 98.50 85 GLN A C 1
ATOM 688 O O . GLN A 1 85 ? -9.728 0.243 12.500 1.00 98.50 85 GLN A O 1
ATOM 693 N N . GLU A 1 86 ? -9.078 -0.364 10.440 1.00 98.56 86 GLU A N 1
ATOM 694 C CA . GLU A 1 86 ? -9.749 -1.670 10.440 1.00 98.56 86 GLU A CA 1
ATOM 695 C C . GLU A 1 86 ? -9.172 -2.609 11.511 1.00 98.56 86 GLU A C 1
ATOM 697 O O . GLU A 1 86 ? -9.920 -3.354 12.147 1.00 98.56 86 GLU A O 1
ATOM 702 N N . LEU A 1 87 ? -7.854 -2.574 11.734 1.00 98.62 87 LEU A N 1
ATOM 703 C CA . LEU A 1 87 ? -7.193 -3.347 12.782 1.00 98.62 87 LEU A CA 1
ATOM 704 C C . LEU A 1 87 ? -7.631 -2.879 14.175 1.00 98.62 87 LEU A C 1
ATOM 706 O O . LEU A 1 87 ? -8.016 -3.711 14.993 1.00 98.62 87 LEU A O 1
ATOM 710 N N . ASN A 1 88 ? -7.653 -1.567 14.422 1.00 98.38 88 ASN A N 1
ATOM 711 C CA . ASN A 1 88 ? -8.105 -1.004 15.694 1.00 98.38 88 ASN A CA 1
ATOM 712 C C . ASN A 1 88 ? -9.569 -1.372 15.992 1.00 98.38 88 ASN A C 1
ATOM 714 O O . ASN A 1 88 ? -9.881 -1.848 17.078 1.00 98.38 88 ASN A O 1
ATOM 718 N N . GLN A 1 89 ? -10.458 -1.269 14.998 1.00 97.44 89 GLN A N 1
ATOM 719 C CA . GLN A 1 89 ? -11.860 -1.687 15.140 1.00 97.44 89 GLN A CA 1
ATOM 720 C C . GLN A 1 89 ? -12.002 -3.174 15.501 1.00 97.44 89 GLN A C 1
ATOM 722 O O . GLN A 1 89 ? -12.895 -3.551 16.264 1.00 97.44 89 GLN A O 1
ATOM 727 N N . LYS A 1 90 ? -11.137 -4.041 14.957 1.00 97.38 90 LYS A N 1
ATOM 728 C CA . LYS A 1 90 ? -11.110 -5.459 15.339 1.00 97.38 90 LYS A CA 1
ATOM 729 C C . LYS A 1 90 ? -10.673 -5.638 16.792 1.00 97.38 90 LYS A C 1
ATOM 731 O O . LYS A 1 90 ? -11.296 -6.437 17.483 1.00 97.38 90 LYS A O 1
ATOM 736 N N . ILE A 1 91 ? -9.655 -4.906 17.244 1.00 98.00 91 ILE A N 1
ATOM 737 C CA . ILE A 1 91 ? -9.169 -4.944 18.633 1.00 98.00 91 ILE A CA 1
ATOM 738 C C . ILE A 1 91 ? -10.280 -4.522 19.598 1.00 98.00 91 ILE A C 1
ATOM 740 O O . ILE A 1 91 ? -10.657 -5.316 20.454 1.00 98.00 91 ILE A O 1
ATOM 744 N N . GLU A 1 92 ? -10.904 -3.365 19.380 1.00 97.50 92 GLU A N 1
ATOM 745 C CA . GLU A 1 92 ? -12.004 -2.871 20.224 1.00 97.50 92 GLU A CA 1
ATOM 746 C C . GLU A 1 92 ? -13.182 -3.858 20.292 1.00 97.50 92 GLU A C 1
ATOM 748 O O . GLU A 1 92 ? -13.832 -4.020 21.327 1.00 97.50 92 GLU A O 1
ATOM 753 N N . LYS A 1 93 ? -13.481 -4.543 19.179 1.00 96.69 93 LYS A N 1
ATOM 754 C CA . LYS A 1 93 ? -14.520 -5.580 19.145 1.00 96.69 93 LYS A CA 1
ATOM 755 C C . LYS A 1 93 ? -14.125 -6.812 19.963 1.00 96.69 93 LYS A C 1
ATOM 757 O O . LYS A 1 93 ? -14.983 -7.383 20.638 1.00 96.69 93 LYS A O 1
ATOM 762 N N . MET A 1 94 ? -12.863 -7.236 19.888 1.00 96.12 94 MET A N 1
ATOM 763 C CA . MET A 1 94 ? -12.355 -8.363 20.674 1.00 96.12 94 MET A CA 1
ATOM 764 C C . MET A 1 94 ? -12.382 -8.043 22.171 1.00 96.12 94 MET A C 1
ATOM 766 O O . MET A 1 94 ? -12.901 -8.846 22.939 1.00 96.12 94 MET A O 1
ATOM 770 N N . GLU A 1 95 ? -11.929 -6.858 22.579 1.00 95.25 95 GLU A N 1
ATOM 771 C CA . GLU A 1 95 ? -11.924 -6.424 23.984 1.00 95.25 95 GLU A CA 1
ATOM 772 C C . GLU A 1 95 ? -13.330 -6.420 24.597 1.00 95.25 95 GLU A C 1
ATOM 774 O O . GLU A 1 95 ? -13.52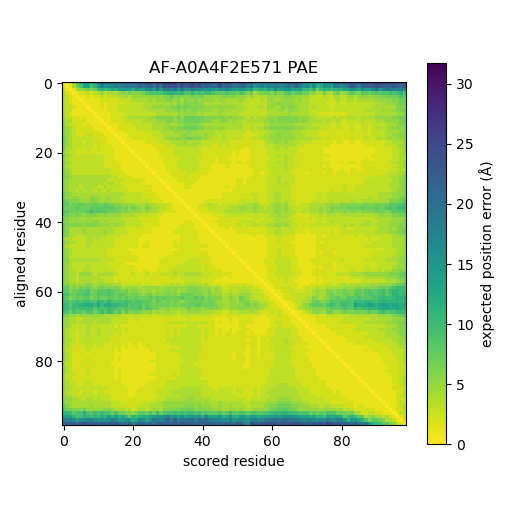6 -6.937 25.692 1.00 95.25 95 GLU A O 1
ATOM 779 N N . LYS A 1 96 ? -14.340 -5.946 23.856 1.00 94.25 96 LYS A N 1
ATOM 780 C CA . LYS A 1 96 ? -15.752 -5.986 24.286 1.00 94.25 96 LYS A CA 1
ATOM 781 C C . LYS A 1 96 ? -16.347 -7.389 24.397 1.00 94.25 96 LYS A C 1
ATOM 783 O O . LYS A 1 96 ? -17.396 -7.539 25.003 1.00 94.25 96 LYS A O 1
ATOM 788 N N . THR A 1 97 ? -15.752 -8.379 23.734 1.00 86.44 97 THR A N 1
ATOM 789 C CA . THR A 1 97 ? -16.223 -9.773 23.785 1.00 86.44 97 THR A CA 1
ATOM 790 C C . THR A 1 97 ? -15.591 -10.530 24.957 1.00 86.44 97 THR A C 1
ATOM 792 O O . THR A 1 97 ? -16.132 -11.538 25.399 1.00 86.44 97 THR A O 1
ATOM 795 N N . ILE A 1 98 ? -14.425 -10.072 25.419 1.00 79.06 98 ILE A N 1
ATOM 796 C CA . ILE A 1 98 ? -13.669 -10.668 26.527 1.00 79.06 98 ILE A CA 1
ATOM 797 C C . ILE A 1 98 ? -14.084 -10.059 27.879 1.00 79.06 98 ILE A C 1
ATOM 799 O O . ILE A 1 98 ? -13.952 -10.731 28.901 1.00 79.06 98 ILE A O 1
ATOM 803 N N . ALA A 1 99 ? -14.574 -8.814 27.879 1.00 62.66 99 ALA A N 1
ATOM 804 C CA . ALA A 1 99 ? -15.192 -8.151 29.031 1.00 62.66 99 ALA A CA 1
ATOM 805 C C . ALA A 1 99 ? -16.624 -8.647 29.285 1.00 62.66 99 ALA A C 1
ATOM 807 O O . ALA A 1 99 ? -16.981 -8.783 30.477 1.00 62.66 99 ALA A O 1
#

Secondary structure (DSSP, 8-state):
------GGG--S-------HHHHHHHS--EEEE-TTT--EEEEE--HHHHHTT-GGGEE--SS-TTSPPEE-GGGGHHHHHHHHHHHHHHHHHHHHHH-